Protein AF-E6Q648-F1 (afdb_monomer_lite)

pLDDT: mean 70.26, std 20.88, range [36.94, 96.81]

Structure (mmCIF, N/CA/C/O backbone):
data_AF-E6Q648-F1
#
_entry.id   AF-E6Q648-F1
#
loop_
_atom_site.group_PDB
_atom_site.id
_atom_site.type_symbol
_atom_site.label_atom_id
_atom_site.label_alt_id
_atom_site.label_comp_id
_atom_site.label_asym_id
_atom_site.label_entity_id
_atom_site.label_seq_id
_atom_site.pdbx_PDB_ins_code
_atom_site.Cartn_x
_atom_site.Cartn_y
_atom_site.Cartn_z
_atom_site.occupancy
_atom_site.B_iso_or_equiv
_atom_site.auth_seq_id
_atom_site.auth_comp_id
_atom_site.auth_asym_id
_atom_site.auth_atom_id
_atom_site.pdbx_PDB_model_num
ATOM 1 N N . MET A 1 1 ? -39.547 -6.399 57.259 1.00 44.03 1 MET A N 1
ATOM 2 C CA . MET A 1 1 ? -38.441 -7.377 57.304 1.00 44.03 1 MET A CA 1
ATOM 3 C C . MET A 1 1 ? -37.722 -7.317 55.970 1.00 44.03 1 MET A C 1
ATOM 5 O O . MET A 1 1 ? -38.370 -7.418 54.937 1.00 44.03 1 MET A O 1
ATOM 9 N N . SER A 1 2 ? -36.433 -7.000 56.027 1.00 43.84 2 SER A N 1
ATOM 10 C CA . SER A 1 2 ? -35.533 -6.708 54.911 1.00 43.84 2 SER A CA 1
ATOM 11 C C . SER A 1 2 ? -35.135 -7.963 54.132 1.00 43.84 2 SER A C 1
ATOM 13 O O . SER A 1 2 ? -34.960 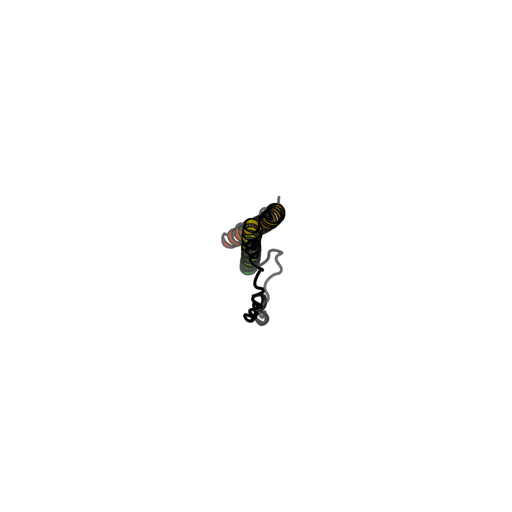-9.015 54.737 1.00 43.84 2 SER A O 1
ATOM 15 N N . ASN A 1 3 ? -34.940 -7.835 52.817 1.00 44.50 3 ASN A N 1
ATOM 16 C CA . ASN A 1 3 ? -33.627 -8.030 52.184 1.00 44.50 3 ASN A CA 1
ATOM 17 C C . ASN A 1 3 ? -33.715 -7.736 50.678 1.00 44.50 3 ASN A C 1
ATOM 19 O O . ASN A 1 3 ? -34.208 -8.539 49.891 1.00 44.50 3 ASN A O 1
ATOM 23 N N . GLN A 1 4 ? -33.217 -6.555 50.293 1.00 47.06 4 GLN A N 1
ATOM 24 C CA . GLN A 1 4 ? -32.867 -6.235 48.912 1.00 47.06 4 GLN A CA 1
ATOM 25 C C . GLN A 1 4 ? -31.653 -7.081 48.517 1.00 47.06 4 GLN A C 1
ATOM 27 O O . GLN A 1 4 ? -30.592 -6.968 49.130 1.00 47.06 4 GLN A O 1
ATOM 32 N N . ALA A 1 5 ? -31.800 -7.922 47.497 1.00 50.88 5 ALA A N 1
ATOM 33 C CA . ALA A 1 5 ? -30.683 -8.608 46.869 1.00 50.88 5 ALA A CA 1
ATOM 34 C C . ALA A 1 5 ? -30.020 -7.651 45.868 1.00 50.88 5 ALA A C 1
ATOM 36 O O . ALA A 1 5 ? -30.455 -7.513 44.726 1.00 50.88 5 ALA A O 1
ATOM 37 N N . THR A 1 6 ? -28.968 -6.964 46.306 1.00 52.94 6 THR A N 1
ATOM 38 C CA . THR A 1 6 ? -28.043 -6.257 45.419 1.00 52.94 6 THR A CA 1
ATOM 39 C C . THR A 1 6 ? -27.199 -7.294 44.682 1.00 52.94 6 THR A C 1
ATOM 41 O O . THR A 1 6 ? -26.209 -7.786 45.224 1.00 52.94 6 THR A O 1
ATOM 44 N N . MET A 1 7 ? -27.584 -7.667 43.461 1.00 47.34 7 MET A N 1
ATOM 45 C CA . MET A 1 7 ? -26.680 -8.415 42.590 1.00 47.34 7 MET A CA 1
ATOM 46 C C . MET A 1 7 ? -25.688 -7.443 41.949 1.00 47.34 7 MET A C 1
ATOM 48 O O . MET A 1 7 ? -26.045 -6.558 41.173 1.00 47.34 7 MET A O 1
ATOM 52 N N . SER A 1 8 ? -24.437 -7.590 42.369 1.00 49.78 8 SER A N 1
ATOM 53 C CA . SER A 1 8 ? -23.278 -6.809 41.966 1.00 49.78 8 SER A CA 1
ATOM 54 C C . SER A 1 8 ? -23.061 -6.816 40.452 1.00 49.78 8 SER A C 1
ATOM 56 O O . SER A 1 8 ? -23.108 -7.858 39.801 1.00 49.78 8 SER A O 1
ATOM 58 N N . LYS A 1 9 ? -22.757 -5.632 39.911 1.00 52.84 9 LYS A N 1
ATOM 59 C CA . LYS A 1 9 ? -22.225 -5.431 38.557 1.00 52.84 9 LYS A CA 1
ATOM 60 C C . LYS A 1 9 ? -20.980 -6.309 38.341 1.00 52.84 9 LYS A C 1
ATOM 62 O O . LYS A 1 9 ? -20.143 -6.365 39.246 1.00 52.84 9 LYS A O 1
ATOM 67 N N . PRO A 1 10 ? -20.793 -6.929 37.164 1.00 49.72 10 PRO A N 1
ATOM 68 C CA . PRO A 1 10 ? -19.516 -7.536 36.823 1.00 49.72 10 PRO A CA 1
ATOM 69 C C . PRO A 1 10 ? -18.463 -6.431 36.676 1.00 49.72 10 PRO A C 1
ATOM 71 O O . PRO A 1 10 ? -18.599 -5.512 35.869 1.00 49.72 10 PRO A O 1
ATOM 74 N N . THR A 1 11 ? -17.426 -6.500 37.502 1.00 56.75 11 THR A N 1
ATOM 75 C CA . THR A 1 11 ? -16.212 -5.699 37.357 1.00 56.75 11 THR A CA 1
ATOM 76 C C . THR A 1 11 ? -15.443 -6.172 36.120 1.00 56.75 11 THR A C 1
ATOM 78 O O . THR A 1 11 ? -15.337 -7.383 35.899 1.00 56.75 11 THR A O 1
ATOM 81 N N . PRO A 1 12 ? -14.868 -5.272 35.303 1.00 48.91 12 PRO A N 1
ATOM 82 C CA . PRO A 1 12 ? -13.897 -5.692 34.308 1.00 48.91 12 PRO A CA 1
ATOM 83 C C . PRO A 1 12 ? -12.663 -6.217 35.051 1.00 48.91 12 PRO A C 1
ATOM 85 O O . PRO A 1 12 ? -11.947 -5.466 35.712 1.00 48.91 12 PRO A O 1
ATOM 88 N N . LYS A 1 13 ? -12.432 -7.533 34.978 1.00 47.59 13 LYS A N 1
ATOM 89 C CA . LYS A 1 13 ? -11.155 -8.128 35.374 1.00 47.59 13 LYS A CA 1
ATOM 90 C C . LYS A 1 13 ? -10.089 -7.608 34.417 1.00 47.59 13 LYS A C 1
ATOM 92 O O . LYS A 1 13 ? -9.995 -8.049 33.275 1.00 47.59 13 LYS A O 1
ATOM 97 N N . THR A 1 14 ? -9.274 -6.690 34.916 1.00 50.78 14 THR A N 1
ATOM 98 C CA . THR A 1 14 ? -7.956 -6.371 34.380 1.00 50.78 14 THR A CA 1
ATOM 99 C C . THR A 1 14 ? -7.077 -7.612 34.515 1.00 50.78 14 THR A C 1
ATOM 101 O O . THR A 1 14 ? -6.371 -7.788 35.508 1.00 50.78 14 THR A O 1
ATOM 104 N N . ASN A 1 15 ? -7.139 -8.507 33.534 1.00 47.22 15 ASN A N 1
ATOM 105 C CA . ASN A 1 15 ? -6.112 -9.521 33.374 1.00 47.22 15 ASN A CA 1
ATOM 106 C C . ASN A 1 15 ? -4.948 -8.865 32.635 1.00 47.22 15 ASN A C 1
ATOM 108 O O . ASN A 1 15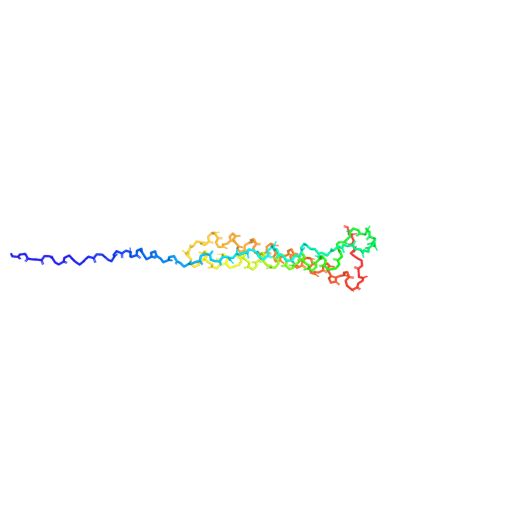 ? -4.873 -8.879 31.410 1.00 47.22 15 ASN A O 1
ATOM 112 N N . GLY A 1 16 ? -4.052 -8.267 33.422 1.00 46.97 16 GLY A N 1
ATOM 113 C CA . GLY A 1 16 ? -2.668 -8.092 33.023 1.00 46.97 16 GLY A CA 1
ATOM 114 C C . GLY A 1 16 ? -2.083 -9.473 32.750 1.00 46.97 16 GLY A C 1
ATOM 115 O O . GLY A 1 16 ? -1.746 -10.210 33.671 1.00 46.97 16 GLY A O 1
ATOM 116 N N . GLY A 1 17 ? -2.038 -9.831 31.474 1.00 36.94 17 GLY A N 1
ATOM 117 C CA . GLY A 1 17 ? -1.235 -10.915 30.945 1.00 36.94 17 GLY A CA 1
ATOM 118 C C . GLY A 1 17 ? -0.183 -10.281 30.060 1.00 36.94 17 GLY A C 1
ATOM 119 O O . GLY A 1 17 ? -0.435 -10.020 28.889 1.00 36.94 17 GLY A O 1
ATOM 120 N N . THR A 1 18 ? 0.970 -9.990 30.653 1.00 49.75 18 THR A N 1
ATOM 121 C CA . THR A 1 18 ? 2.252 -9.840 29.966 1.00 49.75 18 THR A CA 1
ATOM 122 C C . THR A 1 18 ? 2.474 -11.065 29.082 1.00 49.75 18 THR A C 1
ATOM 124 O O . THR A 1 18 ? 2.961 -12.092 29.546 1.00 49.75 18 THR A O 1
ATOM 127 N N . GLY A 1 19 ? 2.040 -10.973 27.830 1.00 41.62 19 GLY A N 1
ATOM 128 C CA . GLY A 1 19 ? 2.478 -11.834 26.747 1.00 41.62 19 GLY A CA 1
ATOM 129 C C . GLY A 1 19 ? 3.542 -11.059 26.000 1.00 41.62 19 GLY A C 1
ATOM 130 O O . GLY A 1 19 ? 3.232 -10.034 25.401 1.00 41.62 19 GLY A O 1
ATOM 131 N N . ASP A 1 20 ? 4.781 -11.508 26.147 1.00 46.91 20 ASP A N 1
ATOM 132 C CA . ASP A 1 20 ? 5.974 -11.056 25.448 1.00 46.91 20 ASP A CA 1
ATOM 133 C C . ASP A 1 20 ? 5.698 -10.272 24.158 1.00 46.91 20 ASP A C 1
ATOM 135 O O . ASP A 1 20 ? 5.377 -10.842 23.113 1.00 46.91 20 ASP A O 1
ATOM 139 N N . SER A 1 21 ? 5.949 -8.961 24.196 1.00 45.91 21 SER A N 1
ATOM 140 C CA . SER A 1 21 ? 6.290 -8.176 23.007 1.00 45.91 21 SER A CA 1
ATOM 141 C C . SER A 1 21 ? 7.676 -8.608 22.513 1.00 45.91 21 SER A C 1
ATOM 143 O O . SER A 1 21 ? 8.621 -7.820 22.452 1.00 45.91 21 SER A O 1
ATOM 145 N N . ALA A 1 22 ? 7.825 -9.894 22.201 1.00 46.28 22 ALA A N 1
ATOM 146 C CA . ALA A 1 22 ? 8.974 -10.435 21.515 1.00 46.28 22 ALA A CA 1
ATOM 147 C C . ALA A 1 22 ? 8.868 -10.004 20.053 1.00 46.28 22 ALA A C 1
ATOM 149 O O . ALA A 1 22 ? 8.255 -10.660 19.219 1.00 46.28 22 ALA A O 1
ATOM 150 N N . ALA A 1 23 ? 9.494 -8.865 19.774 1.00 52.47 23 ALA A N 1
ATOM 151 C CA . ALA A 1 23 ? 10.116 -8.589 18.495 1.00 52.47 23 ALA A CA 1
ATOM 152 C C . ALA A 1 23 ? 9.220 -8.800 17.259 1.00 52.47 23 ALA A C 1
ATOM 154 O O . ALA A 1 23 ? 9.559 -9.579 16.370 1.00 52.47 23 ALA A O 1
ATOM 155 N N . THR A 1 24 ? 8.213 -7.947 17.064 1.00 47.91 24 THR A N 1
ATOM 156 C CA . THR A 1 24 ? 7.999 -7.429 15.704 1.00 47.91 24 THR A CA 1
ATOM 157 C C . THR A 1 24 ? 9.141 -6.464 15.408 1.00 47.91 24 THR A C 1
ATOM 159 O O . THR A 1 24 ? 8.970 -5.246 15.378 1.00 47.91 24 THR A O 1
ATOM 162 N N . LYS A 1 25 ? 10.349 -7.024 15.243 1.00 48.81 25 LYS A N 1
ATOM 163 C CA . LYS A 1 25 ? 11.384 -6.378 14.448 1.00 48.81 25 LYS A CA 1
ATOM 164 C C . LYS A 1 25 ? 10.705 -6.122 13.117 1.00 48.81 25 LYS A C 1
ATOM 166 O O . LYS A 1 25 ? 10.303 -7.067 12.437 1.00 48.81 25 LYS A O 1
ATOM 171 N N . SER A 1 26 ? 10.479 -4.847 12.824 1.00 44.69 26 SER A N 1
ATOM 172 C CA . SER A 1 26 ? 10.112 -4.426 11.488 1.00 44.69 26 SER A CA 1
ATOM 173 C C . SER A 1 26 ? 11.053 -5.153 10.532 1.00 44.69 26 SER A C 1
ATOM 175 O O . SER A 1 26 ? 12.263 -5.210 10.762 1.00 44.69 26 SER A O 1
ATOM 177 N N . GLY A 1 27 ? 10.501 -5.776 9.494 1.00 46.47 27 GLY A N 1
ATOM 178 C CA . GLY A 1 27 ? 11.266 -6.415 8.422 1.00 46.47 27 GLY A CA 1
ATOM 179 C C . GLY A 1 27 ? 12.011 -5.388 7.567 1.00 46.47 27 GLY A C 1
ATOM 180 O O . GLY A 1 27 ? 12.025 -5.493 6.351 1.00 46.47 27 GLY A O 1
ATOM 181 N N . HIS A 1 28 ? 12.595 -4.371 8.201 1.00 47.88 28 HIS A N 1
ATOM 182 C CA . HIS A 1 28 ? 13.382 -3.313 7.600 1.00 47.88 28 HIS A CA 1
ATOM 183 C C . HIS A 1 28 ? 14.876 -3.498 7.891 1.00 47.88 28 HIS A C 1
ATOM 185 O O . HIS A 1 28 ? 15.634 -2.542 7.923 1.00 47.88 28 HIS A O 1
ATOM 191 N N . GLU A 1 29 ? 15.325 -4.733 8.101 1.00 50.97 29 GLU A N 1
ATOM 192 C CA . GLU A 1 29 ? 16.748 -5.062 8.119 1.00 50.97 29 GLU A CA 1
ATOM 193 C C . GLU A 1 29 ? 16.955 -6.406 7.434 1.00 50.97 29 GLU A C 1
ATOM 195 O O . GLU A 1 29 ? 17.005 -7.445 8.090 1.00 50.97 29 GLU A O 1
ATOM 200 N N . PHE A 1 30 ? 17.058 -6.412 6.102 1.00 54.41 30 PHE A N 1
ATOM 201 C CA . PHE A 1 30 ? 17.570 -7.615 5.443 1.00 54.41 30 PHE A CA 1
ATOM 202 C C . PHE A 1 30 ? 18.586 -7.424 4.315 1.00 54.41 30 PHE A C 1
ATOM 204 O O . PHE A 1 30 ? 19.240 -8.399 3.976 1.00 54.41 30 PHE A O 1
ATOM 211 N N . TYR A 1 31 ? 18.882 -6.221 3.808 1.00 47.97 31 TYR A N 1
ATOM 212 C CA . TYR A 1 31 ? 19.999 -6.089 2.855 1.00 47.97 31 TYR A CA 1
ATOM 213 C C . TYR A 1 31 ? 20.773 -4.775 2.988 1.00 47.97 31 TYR A C 1
ATOM 215 O O . TYR A 1 31 ? 20.627 -3.857 2.192 1.00 47.97 31 TYR A O 1
ATOM 223 N N . GLN A 1 32 ? 21.691 -4.724 3.956 1.00 51.56 32 GLN A N 1
ATOM 224 C CA . GLN A 1 32 ? 22.868 -3.850 3.887 1.00 51.56 32 GLN A CA 1
ATOM 225 C C . GLN A 1 32 ? 24.148 -4.688 3.957 1.00 51.56 32 GLN A C 1
ATOM 227 O O . GLN A 1 32 ? 24.824 -4.724 4.982 1.00 51.56 32 GLN A O 1
ATOM 232 N N . LYS A 1 33 ? 24.458 -5.396 2.863 1.00 54.88 33 LYS A N 1
ATOM 233 C CA . LYS A 1 33 ? 25.828 -5.730 2.422 1.00 54.88 33 LYS A CA 1
ATOM 234 C C . LYS A 1 33 ? 25.780 -6.574 1.153 1.00 54.88 33 LYS A C 1
ATOM 236 O O . LYS A 1 33 ? 25.935 -7.787 1.187 1.00 54.88 33 LYS A O 1
ATOM 241 N N . LEU A 1 34 ? 25.603 -5.910 0.020 1.00 50.31 34 LEU A N 1
ATOM 242 C CA . LEU A 1 34 ? 26.155 -6.389 -1.239 1.00 50.31 34 LEU A CA 1
ATOM 243 C C . LEU A 1 34 ? 26.892 -5.203 -1.849 1.00 50.31 34 LEU A C 1
ATOM 245 O O . LEU A 1 34 ? 26.286 -4.204 -2.224 1.00 50.31 34 LEU A O 1
ATOM 249 N N . GLU A 1 35 ? 28.219 -5.279 -1.830 1.00 54.12 35 GLU A N 1
ATOM 250 C CA . GLU A 1 35 ? 29.090 -4.298 -2.468 1.00 54.12 35 GLU A CA 1
ATOM 251 C C . GLU A 1 35 ? 28.723 -4.192 -3.958 1.00 54.12 35 GLU A C 1
ATOM 253 O O . GLU A 1 35 ? 28.754 -5.209 -4.658 1.00 54.12 35 GLU A O 1
ATOM 258 N N . PRO A 1 36 ? 28.416 -3.001 -4.498 1.00 46.75 36 PRO A N 1
ATOM 259 C CA . PRO A 1 36 ? 28.225 -2.860 -5.929 1.00 46.75 36 PRO A CA 1
ATOM 260 C C . PRO A 1 36 ? 29.598 -2.770 -6.603 1.00 46.75 36 PRO A C 1
ATOM 262 O O . PRO A 1 36 ? 30.113 -1.689 -6.885 1.00 46.75 36 PRO A O 1
ATOM 265 N N . LYS A 1 37 ? 30.210 -3.922 -6.893 1.00 52.19 37 LYS A N 1
ATOM 266 C CA . LYS A 1 37 ? 31.235 -4.011 -7.941 1.00 52.19 37 LYS A CA 1
ATOM 267 C C . LYS A 1 37 ? 30.564 -4.336 -9.265 1.00 52.19 37 LYS A C 1
ATOM 269 O O . LYS A 1 37 ? 30.492 -5.494 -9.648 1.00 52.19 37 LYS A O 1
ATOM 274 N N . ALA A 1 38 ? 30.108 -3.305 -9.962 1.00 43.03 38 ALA A N 1
ATOM 275 C CA . ALA A 1 38 ? 30.111 -3.250 -11.422 1.00 43.03 38 ALA A CA 1
ATOM 276 C C . ALA A 1 38 ? 29.531 -1.906 -11.843 1.00 43.03 38 ALA A C 1
ATOM 278 O O . ALA A 1 38 ? 28.355 -1.628 -11.623 1.00 43.03 38 ALA A O 1
ATOM 279 N N . GLY A 1 39 ? 30.365 -1.077 -12.470 1.00 54.38 39 GLY A N 1
ATOM 280 C CA . GLY A 1 39 ? 29.863 0.057 -13.224 1.00 54.38 39 GLY A CA 1
ATOM 281 C C . GLY A 1 39 ? 28.878 -0.425 -14.284 1.00 54.38 39 GLY A C 1
ATOM 282 O O . GLY A 1 39 ? 29.125 -1.447 -14.925 1.00 54.38 39 GLY A O 1
ATOM 283 N N . LYS A 1 40 ? 27.778 0.313 -14.435 1.00 42.84 40 LYS A N 1
ATOM 284 C CA . LYS A 1 40 ? 27.034 0.497 -15.683 1.00 42.84 40 LYS A CA 1
ATOM 285 C C . LYS A 1 40 ? 25.950 1.549 -15.469 1.00 42.84 40 LYS A C 1
ATOM 287 O O . LYS A 1 40 ? 25.000 1.350 -14.729 1.00 42.84 40 LYS A O 1
ATOM 292 N N . GLU A 1 41 ? 26.206 2.672 -16.125 1.00 45.50 41 GLU A N 1
ATOM 293 C CA . GLU A 1 41 ? 25.245 3.564 -16.765 1.00 45.50 41 GLU A CA 1
ATOM 294 C C . GLU A 1 41 ? 24.118 4.123 -15.895 1.00 45.50 41 GLU A C 1
ATOM 296 O O . GLU A 1 41 ? 23.034 3.576 -15.717 1.00 45.50 41 GLU A O 1
ATOM 301 N N . GLN A 1 42 ? 24.409 5.335 -15.440 1.00 43.22 42 GLN A N 1
ATOM 302 C CA . GLN A 1 42 ? 23.493 6.365 -14.993 1.00 43.22 42 GLN A CA 1
ATOM 303 C C . GLN A 1 42 ? 22.534 6.762 -16.136 1.00 43.22 42 GLN A C 1
ATOM 305 O O . GLN A 1 42 ? 22.654 7.829 -16.730 1.00 43.22 42 GLN A O 1
ATOM 310 N N . THR A 1 43 ? 21.575 5.901 -16.467 1.00 45.84 43 THR A N 1
ATOM 311 C CA . THR A 1 43 ? 20.350 6.293 -17.177 1.00 45.84 43 THR A CA 1
ATOM 312 C C . THR A 1 43 ? 19.264 6.486 -16.130 1.00 45.84 43 THR A C 1
ATOM 314 O O . THR A 1 43 ? 19.064 5.602 -15.308 1.00 45.84 43 THR A O 1
ATOM 317 N N . GLY A 1 44 ? 18.599 7.644 -16.121 1.00 47.75 44 GLY A N 1
ATOM 318 C CA . GLY A 1 44 ? 17.677 8.112 -15.072 1.00 47.75 44 GLY A CA 1
ATOM 319 C C . GLY A 1 44 ? 16.365 7.333 -14.891 1.00 47.75 44 GLY A C 1
ATOM 320 O O . GLY A 1 44 ? 15.335 7.958 -14.655 1.00 47.75 44 GLY A O 1
ATOM 321 N N . ASN A 1 45 ? 16.394 6.006 -14.997 1.00 50.75 45 ASN A N 1
ATOM 322 C CA . ASN A 1 45 ? 15.337 5.093 -14.588 1.00 50.75 45 ASN A CA 1
ATOM 323 C C . ASN A 1 45 ? 15.925 4.107 -13.566 1.00 50.75 45 ASN A C 1
ATOM 325 O O . ASN A 1 45 ? 16.991 3.544 -13.831 1.00 50.75 45 ASN A O 1
ATOM 329 N N . PRO A 1 46 ? 15.267 3.881 -12.413 1.00 55.69 46 PRO A N 1
ATOM 330 C CA . PRO A 1 46 ? 15.707 2.852 -11.484 1.00 55.69 46 PRO A CA 1
ATOM 331 C C . PRO A 1 46 ? 15.735 1.511 -12.231 1.00 55.69 46 PRO A C 1
ATOM 333 O O . PRO A 1 46 ? 14.811 1.247 -13.011 1.00 55.69 46 PRO A O 1
ATOM 336 N N . PRO A 1 47 ? 16.771 0.675 -12.034 1.00 65.12 47 PRO A N 1
ATOM 337 C CA . PRO A 1 47 ? 16.834 -0.636 -12.670 1.00 65.12 47 PRO A CA 1
ATOM 338 C C . PRO A 1 47 ? 15.552 -1.417 -12.356 1.00 65.12 47 PRO A C 1
ATOM 340 O O . PRO A 1 47 ? 15.010 -1.270 -11.265 1.00 65.12 47 PRO A O 1
ATOM 343 N N . VAL A 1 48 ? 15.079 -2.272 -13.270 1.00 74.38 48 VAL A N 1
ATOM 344 C CA . VAL A 1 48 ? 13.871 -3.117 -13.105 1.00 74.38 48 VAL A CA 1
ATOM 345 C C . VAL A 1 48 ? 13.761 -3.723 -11.698 1.00 74.38 48 VAL A C 1
ATOM 347 O O . VAL A 1 48 ? 12.695 -3.722 -11.088 1.00 74.38 48 VAL A O 1
ATOM 350 N N . SER A 1 49 ? 14.890 -4.195 -11.159 1.00 74.06 49 SER A N 1
ATOM 351 C CA . SER A 1 49 ? 14.985 -4.746 -9.805 1.00 74.06 49 SER A CA 1
ATOM 352 C C . SER A 1 49 ? 14.620 -3.743 -8.705 1.00 74.06 49 SER A C 1
ATOM 354 O O . SER A 1 49 ? 13.993 -4.131 -7.727 1.00 74.06 49 SER A O 1
ATOM 356 N N . ALA A 1 50 ? 15.006 -2.474 -8.841 1.00 79.62 50 ALA A N 1
ATOM 357 C CA . ALA A 1 50 ? 14.629 -1.416 -7.914 1.00 79.62 50 ALA A CA 1
ATOM 358 C C . ALA A 1 50 ? 13.138 -1.071 -8.050 1.00 79.62 50 ALA A C 1
ATOM 360 O O . ALA A 1 50 ? 12.460 -0.986 -7.039 1.00 79.62 50 ALA A O 1
ATOM 361 N N . ALA A 1 51 ? 12.584 -0.986 -9.265 1.00 81.94 51 ALA A N 1
ATOM 362 C CA . ALA A 1 51 ? 11.148 -0.734 -9.442 1.00 81.94 51 ALA A CA 1
ATOM 363 C C . ALA A 1 51 ? 10.265 -1.860 -8.858 1.00 81.94 51 ALA A C 1
ATOM 365 O O . ALA A 1 51 ? 9.239 -1.582 -8.244 1.00 81.94 51 ALA A O 1
ATOM 366 N N . HIS A 1 52 ? 10.680 -3.127 -8.972 1.00 82.12 52 HIS A N 1
ATOM 367 C CA . HIS A 1 52 ? 10.001 -4.228 -8.277 1.00 82.12 52 HIS A CA 1
ATOM 368 C C . HIS A 1 52 ? 10.131 -4.145 -6.753 1.00 82.12 52 HIS A C 1
ATOM 370 O O . HIS A 1 52 ? 9.169 -4.441 -6.048 1.00 82.12 52 HIS A O 1
ATOM 376 N N . HIS A 1 53 ? 11.297 -3.744 -6.244 1.00 85.88 53 HIS A N 1
ATOM 377 C CA . HIS A 1 53 ? 11.513 -3.578 -4.809 1.00 85.88 53 HIS A CA 1
ATOM 378 C C . HIS A 1 53 ? 10.644 -2.449 -4.229 1.00 85.88 53 HIS A C 1
ATOM 380 O O . HIS A 1 53 ? 9.987 -2.647 -3.211 1.00 85.88 53 HIS A O 1
ATOM 386 N N . GLU A 1 54 ? 10.565 -1.306 -4.915 1.00 86.56 54 GLU A N 1
ATOM 387 C CA . GLU A 1 54 ? 9.675 -0.197 -4.544 1.00 86.56 54 GLU A CA 1
ATOM 388 C C . GLU A 1 54 ? 8.199 -0.625 -4.587 1.00 86.56 54 GLU A C 1
ATOM 390 O O . GLU A 1 54 ? 7.445 -0.363 -3.650 1.00 86.56 54 GLU A O 1
ATOM 395 N N . ALA A 1 55 ? 7.783 -1.362 -5.626 1.00 89.06 55 ALA A N 1
ATOM 396 C CA . ALA A 1 55 ? 6.424 -1.895 -5.704 1.00 89.06 55 ALA A CA 1
ATOM 397 C C . ALA A 1 55 ? 6.091 -2.831 -4.531 1.00 89.06 55 ALA A C 1
ATOM 399 O O . ALA A 1 55 ? 5.011 -2.727 -3.951 1.00 89.06 55 ALA A O 1
ATOM 400 N N . ALA A 1 56 ? 7.016 -3.720 -4.159 1.00 90.06 56 ALA A N 1
ATOM 401 C CA . ALA A 1 56 ? 6.846 -4.606 -3.011 1.00 90.06 56 ALA A CA 1
ATOM 402 C C . ALA A 1 56 ? 6.719 -3.815 -1.700 1.00 90.06 56 ALA A C 1
ATOM 404 O O . ALA A 1 56 ? 5.795 -4.068 -0.930 1.00 90.06 56 ALA A O 1
ATOM 405 N N . GLY A 1 57 ? 7.570 -2.804 -1.489 1.00 91.75 57 GLY A N 1
ATOM 406 C CA . GLY A 1 57 ? 7.490 -1.935 -0.312 1.00 91.75 57 GLY A CA 1
ATOM 407 C C . GLY A 1 57 ? 6.142 -1.217 -0.195 1.00 91.75 57 GLY A C 1
ATOM 408 O O . GLY A 1 57 ? 5.546 -1.172 0.883 1.00 91.75 57 GLY A O 1
ATOM 409 N N . HIS A 1 58 ? 5.610 -0.720 -1.312 1.00 92.06 58 HIS A N 1
ATOM 410 C CA . HIS A 1 58 ? 4.283 -0.111 -1.345 1.00 92.06 58 HIS A CA 1
ATOM 411 C C . HIS A 1 58 ? 3.148 -1.124 -1.121 1.00 92.06 58 HIS A C 1
ATOM 413 O O . HIS A 1 58 ? 2.201 -0.818 -0.397 1.00 92.06 58 HIS A O 1
ATOM 419 N N . HIS A 1 59 ? 3.241 -2.345 -1.658 1.00 93.69 59 HIS A N 1
ATOM 420 C CA . HIS A 1 59 ? 2.269 -3.404 -1.362 1.00 93.69 59 HIS A CA 1
ATOM 421 C C . HIS A 1 59 ? 2.267 -3.797 0.122 1.00 93.69 59 HIS A C 1
ATOM 423 O O . HIS A 1 59 ? 1.192 -3.960 0.706 1.00 93.69 59 HIS A O 1
ATOM 429 N N . ASP A 1 60 ? 3.438 -3.891 0.751 1.00 92.56 60 ASP A N 1
ATOM 430 C CA . ASP A 1 60 ? 3.554 -4.186 2.181 1.00 92.56 60 ASP A CA 1
ATOM 431 C C . ASP A 1 60 ? 2.956 -3.063 3.042 1.00 92.56 60 ASP A C 1
ATOM 433 O O . ASP A 1 60 ? 2.217 -3.333 3.998 1.00 92.56 60 ASP A O 1
ATOM 437 N N . ALA A 1 61 ? 3.205 -1.801 2.677 1.00 91.12 61 ALA A N 1
ATOM 438 C CA . ALA A 1 61 ? 2.600 -0.641 3.332 1.00 91.12 61 ALA A CA 1
ATOM 439 C C . ALA A 1 61 ? 1.067 -0.626 3.177 1.00 91.12 61 ALA A C 1
ATOM 441 O O . ALA A 1 61 ? 0.344 -0.409 4.155 1.00 91.12 61 ALA A O 1
ATOM 442 N N . ALA A 1 62 ? 0.557 -0.933 1.981 1.00 89.50 62 ALA A N 1
ATOM 443 C CA . ALA A 1 62 ? -0.877 -1.046 1.727 1.00 89.50 62 ALA A CA 1
ATOM 444 C C . ALA A 1 62 ? -1.519 -2.161 2.567 1.00 89.50 62 ALA A C 1
ATOM 446 O O . ALA A 1 62 ? -2.525 -1.939 3.244 1.00 89.50 62 ALA A O 1
ATOM 447 N N . ALA A 1 63 ? -0.907 -3.347 2.602 1.00 93.38 63 ALA A N 1
ATOM 448 C CA . ALA A 1 63 ? -1.378 -4.466 3.415 1.00 93.38 63 ALA A CA 1
ATOM 449 C C . ALA A 1 63 ? -1.348 -4.143 4.917 1.00 93.38 63 ALA A C 1
ATOM 451 O O . ALA A 1 63 ? -2.251 -4.532 5.665 1.00 93.38 63 ALA A O 1
ATOM 452 N N . HIS A 1 64 ? -0.330 -3.415 5.383 1.00 92.75 64 HIS A N 1
ATOM 453 C CA . HIS A 1 64 ? -0.277 -2.920 6.755 1.00 92.75 64 HIS A CA 1
ATOM 454 C C . HIS A 1 64 ? -1.466 -2.003 7.071 1.00 92.75 64 HIS A C 1
ATOM 456 O O . HIS A 1 64 ? -2.176 -2.248 8.048 1.00 92.75 64 HIS A O 1
ATOM 462 N N . HIS A 1 65 ? -1.744 -1.010 6.228 1.00 92.56 65 HIS A N 1
ATOM 463 C CA . HIS A 1 65 ? -2.874 -0.112 6.449 1.00 92.56 65 HIS A CA 1
ATOM 464 C C . HIS A 1 65 ? -4.236 -0.793 6.296 1.00 92.56 65 HIS A C 1
ATOM 466 O O . HIS A 1 65 ? -5.131 -0.493 7.076 1.00 92.56 65 HIS A O 1
ATOM 472 N N . HIS A 1 66 ? -4.397 -1.776 5.408 1.00 95.88 66 HIS A N 1
ATOM 473 C CA . HIS A 1 66 ? -5.622 -2.581 5.368 1.00 95.88 66 HIS A CA 1
ATOM 474 C C . HIS A 1 66 ? -5.857 -3.360 6.667 1.00 95.88 66 HIS A C 1
ATOM 476 O O . HIS A 1 66 ? -6.992 -3.437 7.138 1.00 95.88 66 HIS A O 1
ATOM 482 N N . ARG A 1 67 ? -4.797 -3.902 7.283 1.00 96.00 67 ARG A N 1
ATOM 483 C CA . ARG A 1 67 ? -4.907 -4.558 8.596 1.00 96.00 67 ARG A CA 1
ATOM 484 C C . ARG A 1 67 ? -5.322 -3.574 9.689 1.00 96.00 67 ARG A C 1
ATOM 486 O O . ARG A 1 67 ? -6.185 -3.914 10.491 1.00 96.00 67 ARG A O 1
ATOM 493 N N . GLN A 1 68 ? -4.755 -2.367 9.694 1.00 95.25 68 GLN A N 1
ATOM 494 C CA . GLN A 1 68 ? -5.161 -1.311 10.628 1.00 95.25 68 GLN A CA 1
ATOM 495 C C . GLN A 1 68 ? -6.611 -0.876 10.392 1.00 95.25 68 GLN A C 1
ATOM 497 O O . GLN A 1 68 ? -7.382 -0.820 11.339 1.00 95.25 68 GLN A O 1
ATOM 502 N N . ALA A 1 69 ? -7.017 -0.670 9.137 1.00 87.25 69 ALA A N 1
ATOM 503 C CA . ALA A 1 69 ? -8.392 -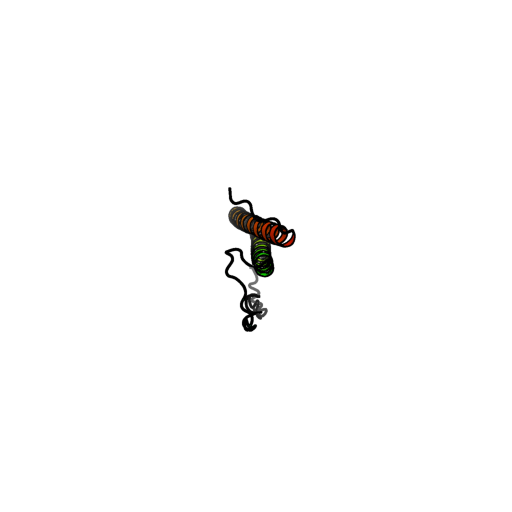0.321 8.792 1.00 87.25 69 ALA A CA 1
ATOM 504 C C . ALA A 1 69 ? -9.388 -1.368 9.305 1.00 87.25 69 ALA A C 1
ATOM 506 O O . ALA A 1 69 ? -10.389 -1.017 9.918 1.00 87.25 69 ALA A O 1
ATOM 507 N N . ALA A 1 70 ? -9.097 -2.658 9.111 1.00 91.38 70 ALA A N 1
ATOM 508 C CA . ALA A 1 70 ? -9.938 -3.739 9.620 1.00 91.38 70 ALA A CA 1
ATOM 509 C C . ALA A 1 70 ? -10.007 -3.756 11.158 1.00 91.38 70 ALA A C 1
ATOM 511 O O . ALA A 1 70 ? -11.070 -4.015 11.723 1.00 91.38 70 ALA A O 1
ATOM 512 N N . PHE A 1 71 ? -8.891 -3.464 11.831 1.00 92.06 71 PHE A N 1
ATOM 513 C CA . PHE A 1 71 ? -8.832 -3.374 13.288 1.00 92.06 71 PHE A CA 1
ATOM 514 C C . PHE A 1 71 ? -9.671 -2.209 13.827 1.00 92.06 71 PHE A C 1
ATOM 516 O O . PHE A 1 71 ? -10.520 -2.437 14.688 1.00 92.06 71 PHE A O 1
ATOM 523 N N . GLU A 1 72 ? -9.517 -1.000 13.287 1.00 91.69 72 GLU A N 1
ATOM 524 C CA . GLU A 1 72 ? -10.308 0.170 13.705 1.00 91.69 72 GLU A CA 1
ATOM 525 C C . GLU A 1 72 ? -11.799 -0.004 13.375 1.00 91.69 72 GLU A C 1
ATOM 527 O O . GLU A 1 72 ? -12.664 0.252 14.213 1.00 91.69 72 GLU A O 1
ATOM 532 N N . GLN A 1 73 ? -12.114 -0.582 12.210 1.00 93.50 73 GLN A N 1
ATOM 533 C CA . GLN A 1 73 ? -13.489 -0.925 11.834 1.00 93.50 73 GLN A CA 1
ATOM 534 C C . GLN A 1 73 ? -14.124 -1.884 12.854 1.00 93.50 73 GLN A C 1
ATOM 536 O O . GLN A 1 73 ? -15.295 -1.739 13.196 1.00 93.50 73 GLN A O 1
ATOM 541 N N . SER A 1 74 ? -13.357 -2.854 13.368 1.00 95.94 74 SER A N 1
ATOM 542 C CA . SER A 1 74 ? -13.844 -3.805 14.377 1.00 95.94 74 SER A CA 1
ATOM 543 C C . SER A 1 74 ? -14.086 -3.179 15.755 1.00 95.94 74 SER A C 1
ATOM 545 O O . SER A 1 74 ? -14.854 -3.729 16.544 1.00 95.94 74 SER A O 1
ATOM 547 N N . GLN A 1 75 ? -13.469 -2.026 16.032 1.00 96.56 75 GLN A N 1
ATOM 548 C CA . GLN A 1 75 ? -13.691 -1.241 17.247 1.00 96.56 75 GLN A CA 1
ATOM 549 C C . GLN A 1 75 ? -14.855 -0.245 17.116 1.00 96.56 75 GLN A C 1
ATOM 551 O O . GLN A 1 75 ? -15.275 0.325 18.119 1.00 96.56 75 GLN A O 1
ATOM 556 N N . 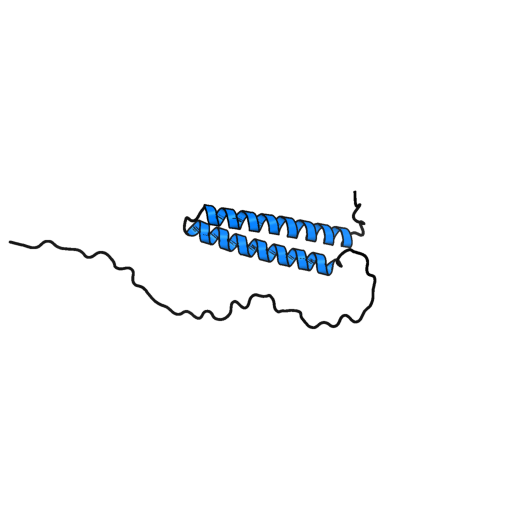GLY A 1 76 ? -15.408 -0.069 15.909 1.00 93.94 76 GLY A N 1
ATOM 557 C CA . GLY A 1 76 ? -16.428 0.944 15.616 1.00 93.94 76 GLY A CA 1
ATOM 558 C C . GLY A 1 76 ? -15.852 2.325 15.286 1.00 93.94 76 GLY A C 1
ATOM 559 O O . GLY A 1 76 ? -16.610 3.276 15.108 1.00 93.94 76 GLY A O 1
ATOM 560 N N . GLU A 1 77 ? -14.528 2.436 15.154 1.00 94.06 77 GLU A N 1
ATOM 561 C CA . GLU A 1 77 ? -13.814 3.668 14.811 1.00 94.06 77 GLU A CA 1
ATOM 562 C C . GLU A 1 77 ? -13.801 3.869 13.286 1.00 94.06 77 GLU A C 1
ATOM 564 O O . GLU A 1 77 ? -12.766 3.805 12.616 1.00 94.06 77 GLU A O 1
ATOM 569 N N . HIS A 1 78 ? -14.992 4.069 12.716 1.00 92.44 78 HIS A N 1
ATOM 570 C CA . HIS A 1 78 ? -15.213 4.112 11.267 1.00 92.44 78 HIS A CA 1
ATOM 571 C C . HIS A 1 78 ? -14.363 5.176 10.552 1.00 92.44 78 HIS A C 1
ATOM 573 O O . HIS A 1 78 ? -13.769 4.889 9.515 1.00 92.44 78 HIS A O 1
ATOM 579 N N . GLU A 1 79 ? -14.228 6.376 11.123 1.00 94.19 79 GLU A N 1
ATOM 580 C CA . GLU A 1 79 ? -13.435 7.459 10.519 1.00 94.19 79 GLU A CA 1
ATOM 581 C C . GLU A 1 79 ? -11.936 7.122 10.459 1.00 94.19 79 GLU A C 1
ATOM 583 O O . GLU A 1 79 ? -11.256 7.447 9.483 1.00 94.19 79 GLU A O 1
ATOM 588 N N . LEU A 1 80 ? -11.400 6.441 11.478 1.00 88.25 80 LEU A N 1
ATOM 589 C CA . LEU A 1 80 ? -10.006 5.986 11.477 1.00 88.25 80 LEU A CA 1
ATOM 590 C C . LEU A 1 80 ? -9.806 4.834 10.487 1.00 88.25 80 LEU A C 1
ATOM 592 O O . LEU A 1 80 ? -8.800 4.797 9.771 1.00 88.25 80 LEU A O 1
ATOM 596 N N . ALA A 1 81 ? -10.779 3.926 10.395 1.00 89.62 81 ALA A N 1
ATOM 597 C CA . ALA A 1 81 ? -10.765 2.843 9.421 1.00 89.62 81 ALA A CA 1
ATOM 598 C C . ALA A 1 81 ? -10.735 3.369 7.977 1.00 89.62 81 ALA A C 1
ATOM 600 O O . ALA A 1 81 ? -9.939 2.888 7.166 1.00 89.62 81 ALA A O 1
ATOM 601 N N . GLU A 1 82 ? -11.543 4.385 7.669 1.00 94.88 82 GLU A N 1
ATOM 602 C CA . GLU A 1 82 ? -11.565 5.046 6.359 1.00 94.88 82 GLU A CA 1
ATOM 603 C C . GLU A 1 82 ? -10.229 5.721 6.037 1.00 94.88 82 GLU A C 1
ATOM 605 O O . GLU A 1 82 ? -9.684 5.521 4.950 1.00 94.88 82 GLU A O 1
ATOM 610 N N . GLN A 1 83 ? -9.633 6.443 6.991 1.00 94.81 83 GLN A N 1
ATOM 611 C CA . GLN A 1 83 ? -8.309 7.046 6.800 1.00 94.81 83 GLN A CA 1
ATOM 612 C C . GLN A 1 83 ? -7.241 5.998 6.465 1.00 94.81 83 GLN A C 1
ATOM 614 O O . GLN A 1 83 ? -6.417 6.206 5.570 1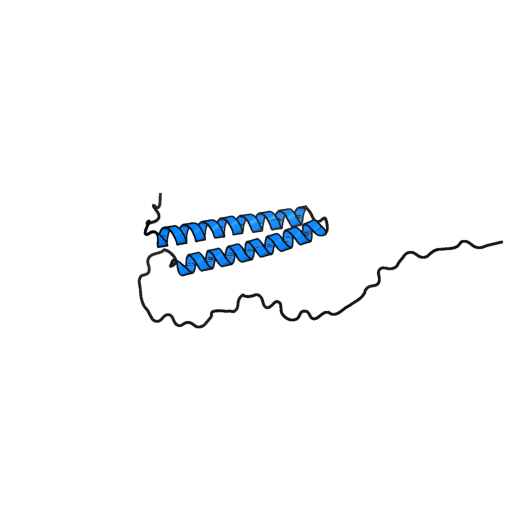.00 94.81 83 GLN A O 1
ATOM 619 N N . HIS A 1 84 ? -7.250 4.860 7.160 1.00 90.25 84 HIS A N 1
ATOM 620 C CA . HIS A 1 84 ? -6.336 3.763 6.865 1.00 90.25 84 HIS A CA 1
ATOM 621 C C . HIS A 1 84 ? -6.629 3.104 5.512 1.00 90.25 84 HIS A C 1
ATOM 623 O O . HIS A 1 84 ? -5.691 2.801 4.776 1.00 90.25 84 HIS A O 1
ATOM 629 N N . ALA A 1 85 ? -7.899 2.930 5.144 1.00 92.06 85 ALA A N 1
ATOM 630 C CA . ALA A 1 85 ? -8.281 2.391 3.843 1.00 92.06 85 ALA A CA 1
ATOM 631 C C . ALA A 1 85 ? -7.824 3.296 2.685 1.00 92.06 85 ALA A C 1
ATOM 633 O O . ALA A 1 85 ? -7.308 2.786 1.691 1.00 92.06 85 ALA A O 1
ATOM 634 N N . HIS A 1 86 ? -7.926 4.620 2.837 1.00 96.81 86 HIS A N 1
ATOM 635 C CA . HIS A 1 86 ? -7.415 5.579 1.855 1.00 96.81 86 HIS A CA 1
ATOM 636 C C . HIS A 1 86 ? -5.896 5.484 1.692 1.00 96.81 86 HIS A C 1
ATOM 638 O O . HIS A 1 86 ? -5.415 5.312 0.578 1.00 96.81 86 HIS A O 1
ATOM 644 N N . ARG A 1 87 ? -5.132 5.471 2.793 1.00 91.19 87 ARG A N 1
ATOM 645 C CA . ARG A 1 87 ? -3.666 5.301 2.713 1.00 91.19 87 ARG A CA 1
ATOM 646 C C . ARG A 1 87 ? -3.263 3.965 2.094 1.00 91.19 87 ARG A C 1
ATOM 648 O O . ARG A 1 87 ? -2.261 3.884 1.387 1.00 91.19 87 ARG A O 1
ATOM 655 N N . ALA A 1 88 ? -4.026 2.906 2.369 1.00 90.50 88 ALA A N 1
ATOM 656 C CA . ALA A 1 88 ? -3.796 1.608 1.753 1.00 90.50 88 ALA A CA 1
ATOM 657 C C . ALA A 1 88 ? -4.011 1.661 0.235 1.00 90.50 88 ALA A C 1
ATOM 659 O O . ALA A 1 88 ? -3.205 1.113 -0.517 1.00 90.50 88 ALA A O 1
ATOM 660 N N . HIS A 1 89 ? -5.062 2.356 -0.206 1.00 93.94 89 HIS A N 1
ATOM 661 C CA . HIS A 1 89 ? -5.349 2.568 -1.618 1.00 93.94 89 HIS A CA 1
ATOM 662 C C . HIS A 1 89 ? -4.238 3.359 -2.316 1.00 93.94 89 HIS A C 1
ATOM 664 O O . HIS A 1 89 ? -3.708 2.873 -3.313 1.00 93.94 89 HIS A O 1
ATOM 670 N N . ASP A 1 90 ? -3.809 4.488 -1.745 1.00 95.06 90 ASP A N 1
ATOM 671 C CA . ASP A 1 90 ? -2.744 5.330 -2.309 1.00 95.06 90 ASP A CA 1
ATOM 672 C C . ASP A 1 90 ? -1.441 4.541 -2.514 1.00 95.06 90 ASP A C 1
ATOM 674 O O . ASP A 1 90 ? -0.798 4.608 -3.565 1.00 95.06 90 ASP A O 1
ATOM 678 N N . HIS A 1 91 ? -1.051 3.733 -1.523 1.00 92.06 91 HIS A N 1
ATOM 679 C CA . HIS A 1 91 ? 0.110 2.859 -1.665 1.00 92.06 91 HIS A CA 1
ATOM 680 C C . HIS A 1 91 ? -0.122 1.730 -2.675 1.00 92.06 91 HIS A C 1
ATOM 682 O O . HIS A 1 91 ? 0.800 1.376 -3.406 1.00 92.06 91 HIS A O 1
ATOM 688 N N . GLY A 1 92 ? -1.338 1.193 -2.776 1.00 91.81 92 GLY A N 1
ATOM 689 C CA . GLY A 1 92 ? -1.701 0.240 -3.825 1.00 91.81 92 GLY A CA 1
ATOM 690 C C . GLY A 1 92 ? -1.528 0.824 -5.230 1.00 91.81 92 GLY A C 1
ATOM 691 O O . GLY A 1 92 ? -0.941 0.173 -6.097 1.00 91.81 92 GLY A O 1
ATOM 692 N N . GLU A 1 93 ? -1.961 2.067 -5.449 1.00 94.56 93 GLU A N 1
ATOM 693 C CA . GLU A 1 93 ? -1.771 2.774 -6.720 1.00 94.56 93 GLU A CA 1
ATOM 694 C C . GLU A 1 93 ? -0.285 2.996 -7.035 1.00 94.56 93 GLU A C 1
ATOM 696 O O . GLU A 1 93 ? 0.162 2.717 -8.153 1.00 94.56 93 GLU A O 1
ATOM 701 N N . GLN A 1 94 ? 0.510 3.416 -6.045 1.00 90.62 94 GLN A N 1
ATOM 702 C CA . GLN A 1 94 ? 1.963 3.569 -6.193 1.00 90.62 94 GLN A CA 1
ATOM 703 C C . GLN A 1 94 ? 2.638 2.237 -6.547 1.00 90.62 94 GLN A C 1
ATOM 705 O O . GLN A 1 94 ? 3.441 2.176 -7.483 1.00 90.62 94 GLN A O 1
ATOM 710 N N . ALA A 1 95 ? 2.276 1.151 -5.861 1.00 87.69 95 ALA A N 1
ATOM 711 C CA . ALA A 1 95 ? 2.800 -0.182 -6.140 1.00 87.69 95 ALA A CA 1
ATOM 712 C C . ALA A 1 95 ? 2.480 -0.643 -7.570 1.00 87.69 95 ALA A C 1
ATOM 714 O O . ALA A 1 95 ? 3.343 -1.189 -8.271 1.00 87.69 95 ALA A O 1
ATOM 715 N N . HIS A 1 96 ? 1.256 -0.375 -8.033 1.00 89.38 96 HIS A N 1
ATOM 716 C CA . HIS A 1 96 ? 0.848 -0.644 -9.407 1.00 89.38 96 HIS A CA 1
ATOM 717 C C . HIS A 1 96 ? 1.637 0.191 -10.418 1.00 89.38 96 HIS A C 1
ATOM 719 O O . HIS A 1 96 ? 2.093 -0.361 -11.421 1.00 89.38 96 HIS A O 1
ATOM 725 N N . ALA A 1 97 ? 1.860 1.480 -10.156 1.00 88.44 97 ALA A N 1
ATOM 726 C CA . ALA A 1 97 ? 2.639 2.351 -11.036 1.00 88.44 97 ALA A CA 1
ATOM 727 C C . ALA A 1 97 ? 4.097 1.874 -11.183 1.00 88.44 97 ALA A C 1
ATOM 729 O O . ALA A 1 97 ? 4.629 1.812 -12.300 1.00 88.44 97 ALA A O 1
ATOM 730 N N . TYR A 1 98 ? 4.733 1.472 -10.079 1.00 87.50 98 TYR A N 1
ATOM 731 C CA . TYR A 1 98 ? 6.085 0.913 -10.108 1.00 87.50 98 TYR A CA 1
ATOM 732 C C . TYR A 1 98 ? 6.136 -0.450 -10.802 1.00 87.50 98 TYR A C 1
ATOM 734 O O . TYR A 1 98 ? 7.016 -0.675 -11.634 1.00 87.50 98 TYR A O 1
ATOM 742 N N . SER A 1 99 ? 5.157 -1.323 -10.553 1.00 88.56 99 SER A N 1
ATOM 743 C CA . SER A 1 99 ? 5.046 -2.620 -11.235 1.00 88.56 99 SER A CA 1
ATOM 744 C C . SER A 1 99 ? 4.850 -2.464 -12.745 1.00 88.56 99 SER A C 1
ATOM 746 O O . SER A 1 99 ? 5.496 -3.161 -13.530 1.00 88.56 99 SER A O 1
ATOM 748 N N . ALA A 1 100 ? 4.004 -1.522 -13.169 1.00 87.81 100 ALA A N 1
ATOM 749 C CA . ALA A 1 100 ? 3.782 -1.214 -14.579 1.00 87.81 100 ALA A CA 1
ATOM 750 C C . ALA A 1 100 ? 5.056 -0.662 -15.235 1.00 87.81 100 ALA A C 1
ATOM 752 O O . ALA A 1 100 ? 5.412 -1.068 -16.342 1.00 87.81 100 ALA A O 1
ATOM 753 N N . SER A 1 101 ? 5.785 0.203 -14.525 1.00 83.50 101 SER A N 1
ATOM 754 C CA . SER A 1 101 ? 7.062 0.751 -14.991 1.00 83.50 101 SER A CA 1
ATOM 755 C C . SER A 1 101 ? 8.140 -0.331 -15.111 1.00 83.50 101 SER A C 1
ATOM 757 O O . SER A 1 101 ? 8.854 -0.369 -16.113 1.00 83.50 101 SER A O 1
ATOM 759 N N . ALA A 1 102 ? 8.230 -1.250 -14.144 1.00 82.88 102 ALA A N 1
ATOM 760 C CA . ALA A 1 102 ? 9.144 -2.393 -14.193 1.00 82.88 102 ALA A CA 1
ATOM 761 C C . ALA A 1 102 ? 8.8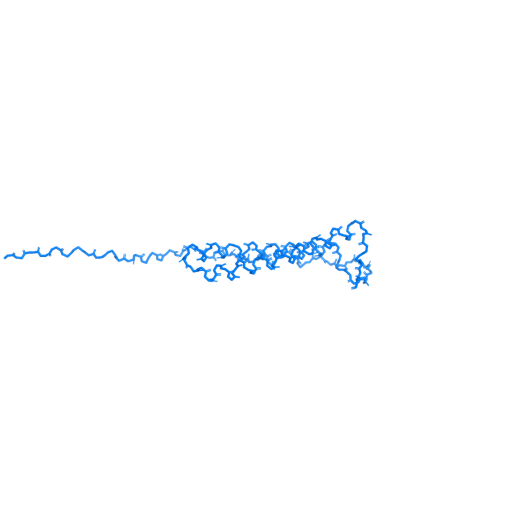32 -3.312 -15.386 1.00 82.88 102 ALA A C 1
ATOM 763 O O . ALA A 1 102 ? 9.733 -3.727 -16.117 1.00 82.88 102 ALA A O 1
ATOM 764 N N . LEU A 1 103 ? 7.544 -3.574 -15.634 1.00 82.69 103 LEU A N 1
ATOM 765 C CA . LEU A 1 103 ? 7.093 -4.387 -16.760 1.00 82.69 103 LEU A CA 1
ATOM 766 C C . LEU A 1 103 ? 7.383 -3.728 -18.117 1.00 82.69 103 LEU A C 1
ATOM 768 O O . LEU A 1 103 ? 7.802 -4.420 -19.044 1.00 82.69 103 LEU A O 1
ATOM 772 N N . ALA A 1 104 ? 7.201 -2.411 -18.240 1.00 80.69 104 ALA A N 1
ATOM 773 C CA . ALA A 1 104 ? 7.542 -1.665 -19.454 1.00 80.69 104 ALA A CA 1
ATOM 774 C C . ALA A 1 104 ? 9.049 -1.737 -19.759 1.00 80.69 104 ALA A C 1
ATOM 776 O O . ALA A 1 104 ? 9.442 -2.012 -20.894 1.00 80.69 104 ALA A O 1
ATOM 777 N N . GLN A 1 105 ? 9.891 -1.592 -18.729 1.00 78.06 105 GLN A N 1
ATOM 778 C CA . GLN A 1 105 ? 11.343 -1.746 -18.858 1.00 78.06 105 GLN A CA 1
ATOM 779 C C . GLN A 1 105 ? 11.742 -3.171 -19.282 1.00 78.06 105 GLN A C 1
ATOM 781 O O . GLN A 1 105 ? 12.598 -3.329 -20.150 1.00 78.06 105 GLN A O 1
ATOM 786 N N . LEU A 1 106 ? 11.100 -4.208 -18.726 1.00 79.06 106 LEU A N 1
ATOM 787 C CA . LEU A 1 106 ? 11.327 -5.607 -19.122 1.00 79.06 106 LEU A CA 1
ATOM 788 C C . LEU A 1 106 ? 10.933 -5.886 -20.576 1.00 79.06 106 LEU A C 1
ATOM 790 O O . LEU A 1 106 ? 11.592 -6.671 -21.254 1.00 79.06 106 LEU A O 1
ATOM 794 N N . ARG A 1 107 ? 9.860 -5.253 -21.057 1.00 79.19 107 ARG A N 1
ATOM 795 C CA . ARG A 1 107 ? 9.376 -5.388 -22.439 1.00 79.19 107 ARG A CA 1
ATOM 796 C C . ARG A 1 107 ? 10.187 -4.570 -23.448 1.00 79.19 107 ARG A C 1
ATOM 798 O O . ARG A 1 107 ? 9.953 -4.701 -24.645 1.00 79.19 107 ARG A O 1
ATOM 805 N N . GLY A 1 108 ? 11.142 -3.758 -22.988 1.00 63.12 108 GLY A N 1
ATOM 806 C CA . GLY A 1 108 ? 11.955 -2.898 -23.845 1.00 63.12 108 GLY A CA 1
ATOM 807 C C . GLY A 1 108 ? 11.192 -1.706 -24.429 1.00 63.12 108 GLY A C 1
ATOM 808 O O . GLY A 1 108 ? 11.667 -1.106 -25.390 1.00 63.12 108 GLY A O 1
ATOM 809 N N . GLU A 1 109 ? 10.029 -1.345 -23.876 1.00 51.81 109 GLU A N 1
ATOM 810 C CA . GLU A 1 109 ? 9.305 -0.140 -24.282 1.00 51.81 109 GLU A CA 1
ATOM 811 C C . GLU A 1 109 ? 9.881 1.076 -23.540 1.00 51.81 109 GLU A C 1
ATOM 813 O O . GLU A 1 109 ? 9.731 1.185 -22.318 1.00 51.81 109 GLU A O 1
ATOM 818 N N . PRO A 1 110 ? 10.548 2.017 -24.235 1.00 50.41 110 PRO A N 1
ATOM 819 C CA . PRO A 1 110 ? 10.949 3.262 -23.606 1.00 50.41 110 PRO A CA 1
ATOM 820 C C . PRO A 1 110 ? 9.686 4.039 -23.228 1.00 50.41 110 PRO A C 1
ATOM 822 O O . PRO A 1 110 ? 8.834 4.295 -24.081 1.00 50.41 110 PRO A O 1
ATOM 825 N N . GLN A 1 111 ? 9.578 4.432 -21.952 1.00 52.88 111 GLN A N 1
ATOM 826 C CA . GLN A 1 111 ? 8.569 5.385 -21.486 1.00 52.88 111 GLN A CA 1
ATOM 827 C C . GLN A 1 111 ? 8.562 6.590 -22.433 1.00 52.88 111 GLN A C 1
ATOM 829 O O . GLN A 1 111 ? 9.493 7.401 -22.445 1.00 52.88 111 GLN A O 1
ATOM 834 N N . ARG A 1 112 ? 7.506 6.706 -23.242 1.00 46.69 112 ARG A N 1
ATOM 835 C CA . ARG A 1 112 ? 7.206 7.922 -23.993 1.00 46.69 112 ARG A CA 1
ATOM 836 C C . ARG A 1 112 ? 6.872 8.993 -22.958 1.00 46.69 112 ARG A C 1
ATOM 838 O O . ARG A 1 112 ? 5.755 9.040 -22.461 1.00 46.69 112 ARG A O 1
ATOM 845 N N . ARG A 1 113 ? 7.863 9.808 -22.594 1.00 44.41 113 ARG A N 1
ATOM 846 C CA . ARG A 1 113 ? 7.631 11.049 -21.853 1.00 44.41 113 ARG A CA 1
ATOM 847 C C . ARG A 1 113 ? 6.848 11.980 -22.782 1.00 44.41 113 ARG A C 1
ATOM 849 O O . ARG A 1 113 ? 7.380 12.373 -23.820 1.00 44.41 113 ARG A O 1
ATOM 856 N N . SER A 1 114 ? 5.583 12.220 -22.454 1.00 41.03 114 SER A N 1
ATOM 857 C CA . SER A 1 114 ? 4.722 13.246 -23.054 1.00 41.03 114 SER A CA 1
ATOM 858 C C . SER A 1 114 ? 4.865 14.557 -22.303 1.00 41.03 114 SER A C 1
ATOM 860 O O . SER A 1 114 ? 4.840 14.477 -21.053 1.00 41.03 114 SER A O 1
#

Secondary structure (DSSP, 8-state):
-------PPPP---------------S--S-------------SS--HHHHHHHHHHHHHHHHHHHHHHHHHHHHT-HHHHHHHHHHHHHHHHHHHHHHHHHHHHHTT------

Foldseek 3Di:
DDDDPPDDDDDPPPPPDPDDPPDPPPPPDDDDDDDPPDDDDDDPDDALVVLLVLLVVLQVQLVVLQVVLVVCVVVVVNVSSVVSNVSSVVSNVSSVVSNVVSVCVVVVNPPPDD

Radius of gyration: 25.26 Å; chains: 1; bounding box: 70×25×82 Å

Organism: NCBI:txid410659

Sequence (114 aa):
MSNQATMSKPTPKTNGGTGDSAATKSGHEFYQKLEPKAGKEQTGNPPVSAAHHEAAGHHDAAAHHHRQAAFEQSQGEHELAEQHAHRAHDHGEQAHAYSASALAQLRGEPQRRS